Protein AF-C7NNV7-F1 (afdb_monomer)

Sequence (103 aa):
MMRRSTICWTDECALEAVHLDAQLRSQDIRLASADLLNPATAYAAGGTFVTHNATDFDKPPLYDFVDLDLVVTDSTEVCIAFQRRSGSTFQPFLSVGPLDLIR

Foldseek 3Di:
DDDDDDFDDDVQLVVQLVVVQVQCVVVPDDDPSVVSSQCSRCVVVQHKRKALPCVRQVDVVNVQQFPWDFDCDPDRGTIIITHDDPDDDRDGDDDDDDPPDDD

Nearest PDB structures (foldseek):
  8s0f-assembly1_A  TM=2.690E-01  e=3.679E+00  Homo sapiens
  8s0d-assembly1_A  TM=2.588E-01  e=5.875E+00  Homo sapiens
  2dqr-assembly1_B  TM=2.604E-01  e=8.776E+00  Bacillus subtilis

Secondary structure (DSSP, 8-state):
-----PPPP-HHHHHHHHHHHHHHHHTT----HHHHHHHHHHHHTT--EEES-HHHH--GGGGGTSEEEEEE-SSSPEEEEEE--SSSS--------------

Structure (mmCIF, N/CA/C/O backbone):
data_AF-C7NNV7-F1
#
_entry.id   AF-C7NNV7-F1
#
loop_
_atom_site.group_PDB
_atom_site.id
_atom_site.type_symbol
_atom_site.label_atom_id
_atom_site.label_alt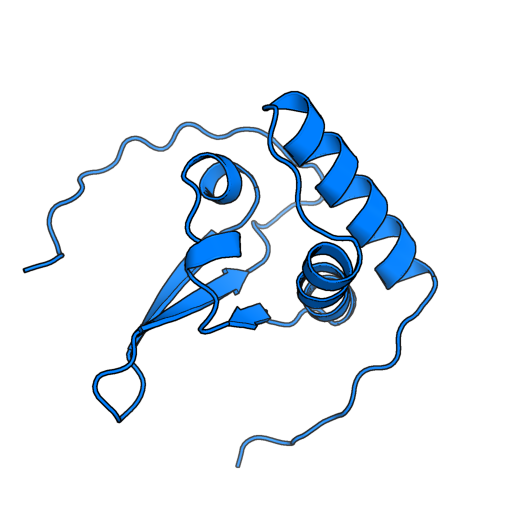_id
_atom_site.label_comp_id
_atom_site.label_asym_id
_atom_site.label_entity_id
_atom_site.label_seq_id
_atom_site.pdbx_PDB_ins_code
_atom_site.Cartn_x
_atom_site.Cartn_y
_atom_site.Cartn_z
_atom_site.occupancy
_atom_site.B_iso_or_equiv
_atom_site.auth_seq_id
_atom_site.auth_comp_id
_atom_site.auth_asym_id
_atom_site.auth_atom_id
_atom_site.pdbx_PDB_model_num
ATOM 1 N N . MET A 1 1 ? 8.155 -22.139 10.651 1.00 46.38 1 MET A N 1
ATOM 2 C CA . MET A 1 1 ? 9.381 -21.346 10.405 1.00 46.38 1 MET A CA 1
ATOM 3 C C . MET A 1 1 ? 9.119 -20.431 9.217 1.00 46.38 1 MET A C 1
ATOM 5 O O . MET A 1 1 ? 8.967 -20.934 8.111 1.00 46.38 1 MET A O 1
ATOM 9 N N . MET A 1 2 ? 8.977 -19.124 9.451 1.00 54.81 2 MET A N 1
ATOM 10 C CA . MET A 1 2 ? 8.747 -18.122 8.400 1.00 54.81 2 MET A CA 1
ATOM 11 C C . MET A 1 2 ? 10.053 -17.950 7.612 1.00 54.81 2 MET A C 1
ATOM 13 O O . MET A 1 2 ? 11.078 -17.598 8.198 1.00 54.81 2 MET A O 1
ATOM 17 N N . ARG A 1 3 ? 10.066 -18.265 6.312 1.00 62.31 3 ARG A N 1
ATOM 18 C CA . ARG A 1 3 ? 11.251 -18.013 5.480 1.00 62.31 3 ARG A CA 1
ATOM 19 C C . ARG A 1 3 ? 11.338 -16.511 5.224 1.00 62.31 3 ARG A C 1
ATOM 21 O O . ARG A 1 3 ? 10.419 -15.938 4.652 1.00 62.31 3 ARG A O 1
ATOM 28 N N . ARG A 1 4 ? 12.431 -15.878 5.660 1.00 62.53 4 ARG A N 1
ATOM 29 C CA . ARG A 1 4 ? 12.761 -14.515 5.230 1.00 62.53 4 ARG A CA 1
ATOM 30 C C . ARG A 1 4 ? 13.319 -14.595 3.817 1.00 62.53 4 ARG A C 1
ATOM 32 O O . ARG A 1 4 ? 14.373 -15.193 3.610 1.00 62.53 4 ARG A O 1
ATOM 39 N N . SER A 1 5 ? 12.605 -13.999 2.878 1.00 69.06 5 SER A N 1
ATOM 40 C CA . SER A 1 5 ? 13.022 -13.863 1.488 1.00 69.06 5 SER A CA 1
ATOM 41 C C . SER A 1 5 ? 13.043 -12.380 1.149 1.00 69.06 5 SER A C 1
ATOM 43 O O . SER A 1 5 ? 12.042 -11.694 1.337 1.00 69.06 5 SER A O 1
ATOM 45 N N . THR A 1 6 ? 14.189 -11.879 0.689 1.00 78.44 6 THR A N 1
ATOM 46 C CA . THR A 1 6 ? 14.300 -10.514 0.163 1.00 78.44 6 THR A CA 1
ATOM 47 C C . THR A 1 6 ? 13.729 -10.487 -1.249 1.00 78.44 6 THR A C 1
ATOM 49 O O . THR A 1 6 ? 14.085 -11.332 -2.069 1.00 78.44 6 THR A O 1
ATOM 52 N N . ILE A 1 7 ? 12.848 -9.528 -1.521 1.00 78.69 7 ILE A N 1
ATOM 53 C CA . ILE A 1 7 ? 12.213 -9.330 -2.827 1.00 78.69 7 ILE A CA 1
ATOM 54 C C . ILE A 1 7 ? 12.904 -8.139 -3.501 1.00 78.69 7 ILE A C 1
ATOM 56 O O . ILE A 1 7 ? 13.122 -7.112 -2.858 1.00 78.69 7 ILE A O 1
ATOM 60 N N . CYS A 1 8 ? 13.287 -8.284 -4.769 1.00 81.38 8 CYS A N 1
ATOM 61 C CA . CYS A 1 8 ? 13.870 -7.199 -5.561 1.00 81.38 8 CYS A CA 1
ATOM 62 C C . CYS A 1 8 ? 12.771 -6.330 -6.181 1.00 81.38 8 CYS A C 1
ATOM 64 O O . CYS A 1 8 ? 11.695 -6.830 -6.500 1.00 81.38 8 CYS A O 1
ATOM 66 N N . TRP A 1 9 ? 13.064 -5.052 -6.420 1.00 82.62 9 TRP A N 1
ATOM 67 C CA . TRP A 1 9 ? 12.220 -4.231 -7.284 1.00 82.62 9 TRP A CA 1
ATOM 68 C C . TRP A 1 9 ? 12.343 -4.701 -8.731 1.00 82.62 9 TRP A C 1
ATOM 70 O O . TRP A 1 9 ? 13.452 -4.831 -9.252 1.00 82.62 9 TRP A O 1
ATOM 80 N N . THR A 1 10 ? 11.199 -4.958 -9.354 1.00 88.31 10 THR A N 1
ATOM 81 C CA . THR A 1 10 ? 11.079 -5.312 -10.768 1.00 88.31 10 THR A CA 1
ATOM 82 C C . THR A 1 10 ? 10.292 -4.233 -11.512 1.00 88.31 10 THR A C 1
ATOM 84 O O . THR A 1 10 ? 9.729 -3.324 -10.892 1.00 88.31 10 THR A O 1
ATOM 87 N N . ASP A 1 11 ? 10.237 -4.325 -12.839 1.00 90.00 11 ASP A N 1
ATOM 88 C CA . ASP A 1 11 ? 9.438 -3.407 -13.659 1.00 90.00 11 ASP A CA 1
ATOM 89 C C . ASP A 1 11 ? 7.944 -3.505 -13.309 1.00 90.00 11 ASP A C 1
ATOM 91 O O . ASP A 1 11 ? 7.231 -2.500 -13.310 1.00 90.00 11 ASP A O 1
ATOM 95 N N . GLU A 1 12 ? 7.478 -4.691 -12.910 1.00 85.06 12 GLU A N 1
ATOM 96 C CA . GLU A 1 12 ? 6.128 -4.901 -12.389 1.00 85.06 12 GLU A CA 1
ATOM 97 C C . GLU A 1 12 ? 5.900 -4.119 -11.089 1.00 85.06 12 GLU A C 1
ATOM 99 O O . GLU A 1 12 ? 4.861 -3.479 -10.948 1.00 85.06 12 GLU A O 1
ATOM 104 N N . CYS A 1 13 ? 6.873 -4.071 -10.167 1.00 86.00 13 CYS A N 1
ATOM 105 C CA . CYS A 1 13 ? 6.754 -3.244 -8.959 1.00 86.00 13 CYS A CA 1
ATOM 106 C C . CYS A 1 13 ? 6.560 -1.759 -9.304 1.00 86.00 13 CYS A C 1
ATOM 108 O O . CYS A 1 13 ? 5.771 -1.067 -8.661 1.00 86.00 13 CYS A O 1
ATOM 110 N N . ALA A 1 14 ? 7.278 -1.258 -10.315 1.00 88.88 14 ALA A N 1
ATOM 111 C CA . ALA A 1 14 ? 7.157 0.130 -10.753 1.00 88.88 14 ALA A CA 1
ATOM 112 C C . ALA A 1 14 ? 5.799 0.403 -11.419 1.00 88.88 14 ALA A C 1
ATOM 114 O O . ALA A 1 14 ? 5.173 1.428 -11.137 1.00 88.88 14 ALA A O 1
ATOM 115 N N . LEU A 1 15 ? 5.323 -0.518 -12.263 1.00 88.00 15 LEU A N 1
ATOM 116 C CA . LEU A 1 15 ? 4.012 -0.424 -12.904 1.00 88.00 15 LEU A CA 1
ATOM 117 C C . LEU A 1 15 ? 2.884 -0.356 -11.867 1.00 88.00 15 LEU A C 1
ATOM 119 O O . LEU A 1 15 ? 2.012 0.509 -11.956 1.00 88.00 15 LEU A O 1
ATOM 123 N N . GLU A 1 16 ? 2.934 -1.223 -10.860 1.00 83.19 16 GLU A N 1
ATOM 124 C CA . GLU A 1 16 ? 1.921 -1.282 -9.805 1.00 83.19 16 GLU A CA 1
ATOM 125 C C . GLU A 1 16 ? 1.958 -0.041 -8.904 1.00 83.19 16 GLU A C 1
ATOM 127 O O . GLU A 1 16 ? 0.910 0.499 -8.551 1.00 83.19 16 GLU A O 1
ATOM 132 N N . ALA A 1 17 ? 3.145 0.500 -8.610 1.00 87.62 17 ALA A N 1
ATOM 133 C CA . ALA A 1 17 ? 3.272 1.757 -7.873 1.00 87.62 17 ALA A CA 1
ATOM 134 C C . ALA A 1 17 ? 2.651 2.944 -8.633 1.00 87.62 17 ALA A C 1
ATOM 136 O O . ALA A 1 17 ? 1.962 3.770 -8.033 1.00 87.62 17 ALA A O 1
ATOM 137 N N . VAL A 1 18 ? 2.854 3.022 -9.955 1.00 89.88 18 VAL A N 1
ATOM 138 C CA . VAL A 1 18 ? 2.242 4.056 -10.810 1.00 89.88 18 VAL A CA 1
ATOM 139 C C . VAL A 1 18 ? 0.723 3.901 -10.860 1.00 89.88 18 VAL A C 1
ATOM 141 O O . VAL A 1 18 ? -0.004 4.895 -10.822 1.00 89.88 18 VAL A O 1
ATOM 144 N N . HIS A 1 19 ? 0.232 2.665 -10.934 1.00 85.25 19 HIS A N 1
ATOM 145 C CA . HIS A 1 19 ? -1.199 2.397 -10.965 1.00 85.25 19 HIS A CA 1
ATOM 146 C C . HIS A 1 19 ? -1.886 2.773 -9.643 1.00 85.25 19 HIS A C 1
ATOM 148 O O . HIS A 1 19 ? -2.912 3.457 -9.663 1.00 85.25 19 HIS A O 1
ATOM 154 N N . LEU A 1 20 ? -1.280 2.414 -8.506 1.00 82.81 20 LEU A N 1
ATOM 155 C CA . LEU A 1 20 ? -1.742 2.806 -7.174 1.00 82.81 20 LEU A CA 1
ATOM 156 C C . LEU A 1 20 ? -1.739 4.334 -7.002 1.00 82.81 20 LEU A C 1
ATOM 158 O O . LEU A 1 20 ? -2.725 4.909 -6.547 1.00 82.81 20 LEU A O 1
ATOM 162 N N . ASP A 1 21 ? -0.670 5.017 -7.419 1.00 88.44 21 ASP A N 1
ATOM 163 C CA . ASP A 1 21 ? -0.578 6.482 -7.358 1.00 88.44 21 ASP A CA 1
ATOM 164 C C . ASP A 1 21 ? -1.681 7.161 -8.178 1.00 88.44 21 ASP A C 1
ATOM 166 O O . ASP A 1 21 ? -2.352 8.068 -7.688 1.00 88.44 21 ASP A O 1
ATOM 170 N N . ALA A 1 22 ? -1.932 6.701 -9.407 1.00 86.25 22 ALA A N 1
ATOM 171 C CA . ALA A 1 22 ? -2.987 7.254 -10.255 1.00 86.25 22 ALA A CA 1
ATOM 172 C C . ALA A 1 22 ? -4.373 7.175 -9.590 1.00 86.25 22 ALA A C 1
ATOM 174 O O . ALA A 1 22 ? -5.165 8.117 -9.676 1.00 86.25 22 ALA A O 1
ATOM 175 N N . GLN A 1 23 ? -4.653 6.079 -8.891 1.00 81.81 23 GLN A N 1
ATOM 176 C CA . GLN A 1 23 ? -5.917 5.879 -8.190 1.00 81.81 23 GLN A CA 1
ATOM 177 C C . GLN A 1 23 ? -6.047 6.733 -6.942 1.00 81.81 23 GLN A C 1
ATOM 179 O O . GLN A 1 23 ? -7.060 7.410 -6.773 1.00 81.81 23 GLN A O 1
ATOM 184 N N . LEU A 1 24 ? -5.007 6.779 -6.113 1.00 83.50 24 LEU A N 1
ATOM 185 C CA . LEU A 1 24 ? -4.991 7.637 -4.932 1.00 83.50 24 LEU A CA 1
ATOM 186 C C . LEU A 1 24 ? -5.151 9.104 -5.319 1.00 83.50 24 LEU A C 1
ATOM 188 O O . LEU A 1 24 ? -5.928 9.834 -4.703 1.00 83.50 24 LEU A O 1
ATOM 192 N N . ARG A 1 25 ? -4.509 9.519 -6.415 1.00 88.00 25 ARG A N 1
ATOM 193 C CA . ARG A 1 25 ? -4.652 10.874 -6.944 1.00 88.00 25 ARG A CA 1
ATOM 194 C C . ARG A 1 25 ? -6.068 11.205 -7.390 1.00 88.00 25 ARG A C 1
ATOM 196 O O . ARG A 1 25 ? -6.469 12.356 -7.231 1.00 88.00 25 ARG A O 1
ATOM 203 N N . SER A 1 26 ? -6.823 10.230 -7.900 1.00 85.19 26 SER A N 1
ATOM 204 C CA . SER A 1 26 ? -8.232 10.423 -8.280 1.00 85.19 26 SER A CA 1
ATOM 205 C C . SER A 1 26 ? -9.141 10.760 -7.089 1.00 85.19 26 SER A C 1
ATOM 207 O O . SER A 1 26 ? -10.210 11.331 -7.283 1.00 85.19 26 SER A O 1
ATOM 209 N N . GLN A 1 27 ? -8.687 10.469 -5.866 1.00 82.50 27 GLN A N 1
ATOM 210 C CA . GLN A 1 27 ? -9.369 10.764 -4.603 1.00 82.50 27 GLN A CA 1
ATOM 211 C C . GLN A 1 27 ? -8.635 11.832 -3.772 1.00 82.50 27 GLN A C 1
ATOM 213 O O . GLN A 1 27 ? -8.847 11.952 -2.570 1.00 82.50 27 GLN A O 1
ATOM 218 N N . ASP A 1 28 ? -7.742 12.592 -4.412 1.00 87.31 28 ASP A N 1
ATOM 219 C CA . ASP A 1 28 ? -6.899 13.625 -3.798 1.00 87.31 28 ASP A CA 1
ATOM 220 C C . ASP A 1 28 ? -5.964 13.146 -2.667 1.00 87.31 28 ASP A C 1
ATOM 222 O O . ASP A 1 28 ? -5.461 13.932 -1.868 1.00 87.31 28 ASP A O 1
ATOM 226 N N . ILE A 1 29 ? -5.634 11.852 -2.637 1.00 84.38 29 ILE A N 1
ATOM 227 C CA . ILE A 1 29 ? -4.579 11.320 -1.769 1.00 84.38 29 ILE A CA 1
ATOM 228 C C . ILE A 1 29 ? -3.229 11.428 -2.474 1.00 84.38 29 ILE A C 1
ATOM 230 O O . ILE A 1 29 ? -3.108 11.294 -3.696 1.00 84.38 29 ILE A O 1
ATOM 234 N N . ARG A 1 30 ? -2.184 11.665 -1.681 1.00 88.56 30 ARG A N 1
ATOM 235 C CA . ARG A 1 30 ? -0.786 11.556 -2.095 1.00 88.56 30 ARG A CA 1
ATOM 236 C C . ARG A 1 30 ? -0.027 10.690 -1.093 1.00 88.56 30 ARG A C 1
ATOM 238 O O . ARG A 1 30 ? -0.203 10.841 0.116 1.00 88.56 30 ARG A O 1
ATOM 245 N N . LEU A 1 31 ? 0.823 9.816 -1.616 1.00 86.88 31 LEU A N 1
ATOM 246 C CA . LEU A 1 31 ? 1.848 9.086 -0.873 1.00 86.88 31 LEU A CA 1
ATOM 247 C C . LEU A 1 31 ? 3.209 9.407 -1.490 1.00 86.88 31 LEU A C 1
ATOM 249 O O . LEU A 1 31 ? 3.291 9.753 -2.672 1.00 86.88 31 LEU A O 1
ATOM 253 N N . ALA A 1 32 ? 4.279 9.314 -0.702 1.00 90.62 32 ALA A N 1
ATOM 254 C CA . ALA A 1 32 ? 5.620 9.429 -1.255 1.00 90.62 32 ALA A CA 1
ATOM 255 C C . ALA A 1 32 ? 5.930 8.212 -2.142 1.00 90.62 32 ALA A C 1
ATOM 257 O O . ALA A 1 32 ? 5.408 7.119 -1.930 1.00 90.62 32 ALA A O 1
ATOM 258 N N . SER A 1 33 ? 6.830 8.364 -3.116 1.00 87.44 33 SER A N 1
ATOM 259 C CA . SER A 1 33 ? 7.189 7.267 -4.029 1.00 87.44 33 SER A CA 1
ATOM 260 C C . SER A 1 33 ? 7.686 6.010 -3.303 1.00 87.44 33 SER A C 1
ATOM 262 O O . SER A 1 33 ? 7.403 4.900 -3.740 1.00 87.44 33 SER A O 1
ATOM 264 N N . ALA A 1 34 ? 8.394 6.168 -2.179 1.00 85.12 34 ALA A N 1
ATOM 265 C CA . ALA A 1 34 ? 8.841 5.041 -1.358 1.00 85.12 34 ALA A CA 1
ATOM 266 C C . ALA A 1 34 ? 7.664 4.290 -0.707 1.00 85.12 34 ALA A C 1
ATOM 268 O O . ALA A 1 34 ? 7.653 3.059 -0.684 1.00 85.12 34 ALA A O 1
ATOM 269 N N . ASP A 1 35 ? 6.646 5.023 -0.253 1.00 87.50 35 ASP A N 1
ATOM 270 C CA . ASP A 1 35 ? 5.433 4.459 0.346 1.00 87.50 35 ASP A CA 1
ATOM 271 C C . ASP A 1 35 ? 4.530 3.784 -0.686 1.00 87.50 35 ASP A C 1
ATOM 273 O O . ASP A 1 35 ? 3.755 2.904 -0.336 1.00 87.50 35 ASP A O 1
ATOM 277 N N . LEU A 1 36 ? 4.653 4.140 -1.965 1.00 87.00 36 LEU A N 1
ATOM 278 C CA . LEU A 1 36 ? 3.990 3.438 -3.066 1.00 87.00 36 LEU A CA 1
ATOM 279 C C . LEU A 1 36 ? 4.729 2.145 -3.443 1.00 87.00 36 LEU A C 1
ATOM 281 O O . LEU A 1 36 ? 4.101 1.125 -3.719 1.00 87.00 36 LEU A O 1
ATOM 285 N N . LEU A 1 37 ? 6.066 2.162 -3.430 1.00 88.00 37 LEU A N 1
ATOM 286 C CA . LEU A 1 37 ? 6.886 1.015 -3.833 1.00 88.00 37 LEU A CA 1
ATOM 287 C C . LEU A 1 37 ? 6.794 -0.167 -2.866 1.00 88.00 37 LEU A C 1
ATOM 289 O O . LEU A 1 37 ? 6.831 -1.315 -3.308 1.00 88.00 37 LEU A O 1
ATOM 293 N N . ASN A 1 38 ? 6.672 0.083 -1.564 1.00 86.50 38 ASN A N 1
ATOM 294 C CA . ASN A 1 38 ? 6.570 -0.978 -0.560 1.00 86.50 38 ASN A CA 1
ATOM 295 C C . ASN A 1 38 ? 5.331 -1.888 -0.756 1.00 86.50 38 ASN A C 1
ATOM 297 O O . ASN A 1 38 ? 5.515 -3.100 -0.923 1.00 86.50 38 ASN A O 1
ATOM 301 N N . PRO A 1 39 ? 4.090 -1.362 -0.811 1.00 83.06 39 PRO A N 1
ATOM 302 C CA . PRO A 1 39 ? 2.906 -2.166 -1.100 1.00 83.06 39 PRO A CA 1
ATOM 303 C C . PRO A 1 39 ? 2.914 -2.724 -2.526 1.00 83.06 39 PRO A C 1
ATOM 305 O O . PRO A 1 39 ? 2.535 -3.878 -2.710 1.00 83.06 39 PRO A O 1
ATOM 308 N N . ALA A 1 40 ? 3.412 -1.979 -3.519 1.00 84.75 40 ALA A N 1
ATOM 309 C CA . ALA A 1 40 ? 3.521 -2.472 -4.894 1.00 84.75 40 ALA A CA 1
ATOM 310 C C . ALA A 1 40 ? 4.464 -3.682 -5.016 1.00 84.75 40 ALA A C 1
ATOM 312 O O . ALA A 1 40 ? 4.175 -4.631 -5.739 1.00 84.75 40 ALA A O 1
ATOM 313 N N . THR A 1 41 ? 5.566 -3.696 -4.262 1.00 86.69 41 THR A N 1
ATOM 314 C CA . THR A 1 41 ? 6.505 -4.829 -4.233 1.00 86.69 41 THR A CA 1
ATOM 315 C C . THR A 1 41 ? 5.880 -6.057 -3.581 1.00 86.69 41 THR A C 1
ATOM 317 O O . THR A 1 41 ? 6.014 -7.167 -4.095 1.00 86.69 41 THR A O 1
ATOM 320 N N . ALA A 1 42 ? 5.168 -5.872 -2.465 1.00 82.69 42 ALA A N 1
ATOM 321 C CA . ALA A 1 42 ? 4.428 -6.962 -1.840 1.00 82.69 42 ALA A CA 1
ATOM 322 C C . ALA A 1 42 ? 3.356 -7.509 -2.792 1.00 82.69 42 ALA A C 1
ATOM 324 O O . ALA A 1 42 ? 3.252 -8.723 -2.953 1.00 82.69 42 ALA A O 1
ATOM 325 N N . TYR A 1 43 ? 2.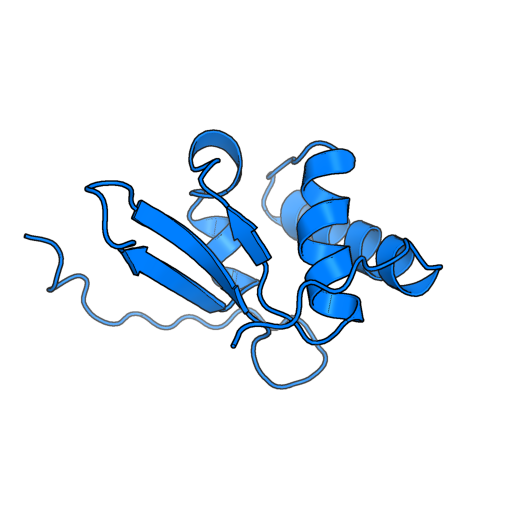631 -6.624 -3.480 1.00 79.94 43 TYR A N 1
ATOM 326 C CA . TYR A 1 43 ? 1.629 -6.990 -4.474 1.00 79.94 43 TYR A CA 1
ATOM 327 C C . TYR A 1 43 ? 2.228 -7.801 -5.631 1.00 79.94 43 TYR A C 1
ATOM 329 O O . TYR A 1 43 ? 1.733 -8.888 -5.928 1.00 79.94 43 TYR A O 1
ATOM 337 N N . ALA A 1 44 ? 3.315 -7.323 -6.249 1.00 81.44 44 ALA A N 1
ATOM 338 C CA . ALA A 1 44 ? 3.961 -7.996 -7.378 1.00 81.44 44 ALA A CA 1
ATOM 339 C C . ALA A 1 44 ? 4.469 -9.400 -7.002 1.00 81.44 44 ALA A C 1
ATOM 341 O O . ALA A 1 44 ? 4.467 -10.315 -7.824 1.00 81.44 44 ALA A O 1
ATOM 342 N N . ALA A 1 45 ? 4.841 -9.598 -5.735 1.00 82.62 45 ALA A N 1
ATOM 343 C CA . ALA A 1 45 ? 5.247 -10.891 -5.192 1.00 82.62 45 ALA A CA 1
ATOM 344 C C . ALA A 1 45 ? 4.079 -11.777 -4.710 1.00 82.62 45 ALA A C 1
ATOM 346 O O . ALA A 1 45 ? 4.321 -12.871 -4.197 1.00 82.62 45 ALA A O 1
ATOM 347 N N . GLY A 1 46 ? 2.826 -11.323 -4.828 1.00 78.56 46 GLY A N 1
ATOM 348 C CA . GLY A 1 46 ? 1.650 -12.027 -4.303 1.00 78.56 46 GLY A CA 1
A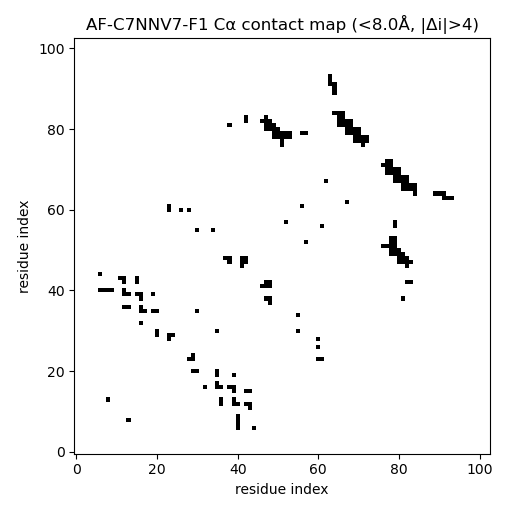TOM 349 C C . GLY A 1 46 ? 1.613 -12.112 -2.771 1.00 78.56 46 GLY A C 1
ATOM 350 O O . GLY A 1 46 ? 1.022 -13.037 -2.218 1.00 78.56 46 GLY A O 1
ATOM 351 N N . GLY A 1 47 ? 2.293 -11.189 -2.092 1.00 78.62 47 GLY A N 1
ATOM 352 C CA . GLY A 1 47 ? 2.416 -11.122 -0.642 1.00 78.62 47 GLY A CA 1
ATOM 353 C C . GLY A 1 47 ? 1.464 -10.121 0.014 1.00 78.62 47 GLY A C 1
ATOM 354 O O . GLY A 1 47 ? 0.669 -9.442 -0.631 1.00 78.62 47 GLY A O 1
ATOM 355 N N . THR A 1 48 ? 1.579 -10.025 1.336 1.00 81.88 48 THR A N 1
ATOM 356 C CA . THR A 1 48 ? 0.883 -9.041 2.175 1.00 81.88 48 THR A CA 1
ATOM 357 C C . THR A 1 48 ? 1.867 -7.956 2.586 1.00 81.88 48 THR A C 1
ATOM 359 O O . THR A 1 48 ? 2.950 -8.271 3.085 1.00 81.88 48 THR A O 1
ATOM 362 N N . PHE A 1 49 ? 1.503 -6.687 2.406 1.00 82.31 49 PHE A N 1
ATOM 363 C CA . PHE A 1 49 ? 2.292 -5.578 2.940 1.00 82.31 49 PHE A CA 1
AT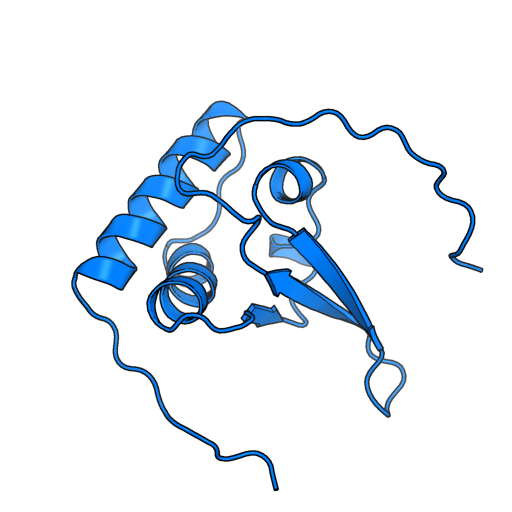OM 364 C C . PHE A 1 49 ? 1.833 -5.272 4.362 1.00 82.31 49 PHE A C 1
ATOM 366 O O . PHE A 1 49 ? 0.677 -4.929 4.566 1.00 82.31 49 PHE A O 1
ATOM 373 N N . VAL A 1 50 ? 2.728 -5.412 5.340 1.00 82.94 50 VAL A N 1
ATOM 374 C CA . VAL A 1 50 ? 2.451 -5.127 6.754 1.00 82.94 50 VAL A CA 1
ATOM 375 C C . VAL A 1 50 ? 3.283 -3.926 7.178 1.00 82.94 50 VAL A C 1
ATOM 377 O O . VAL A 1 50 ? 4.496 -3.911 6.964 1.00 82.94 50 VAL A O 1
ATOM 380 N N . THR A 1 51 ? 2.645 -2.925 7.781 1.00 81.06 51 THR A N 1
ATOM 381 C CA . THR A 1 51 ? 3.311 -1.695 8.219 1.00 81.06 51 THR A CA 1
ATOM 382 C C . THR A 1 51 ? 2.791 -1.208 9.566 1.00 81.06 51 THR A C 1
ATOM 384 O O . THR A 1 51 ? 1.615 -1.358 9.888 1.00 81.06 51 THR A O 1
ATOM 387 N N . HIS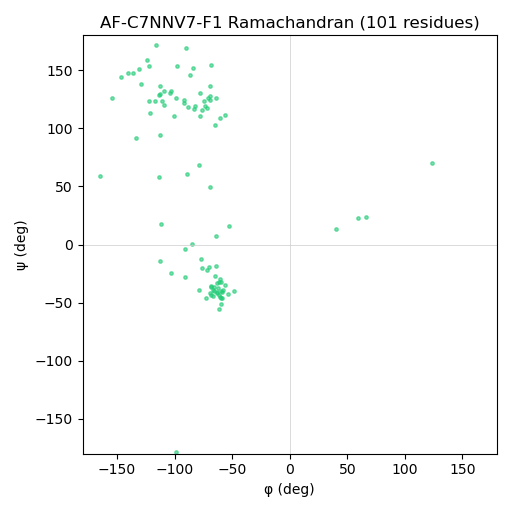 A 1 52 ? 3.673 -0.585 10.345 1.00 84.06 52 HIS A N 1
ATOM 388 C CA . HIS A 1 52 ? 3.300 0.183 11.538 1.00 84.06 52 HIS A CA 1
ATOM 389 C C . HIS A 1 52 ? 3.060 1.669 11.219 1.00 84.06 52 HIS A C 1
ATOM 391 O O . HIS A 1 52 ? 2.701 2.441 12.104 1.00 84.06 52 HIS A O 1
ATOM 397 N N . ASN A 1 53 ? 3.285 2.102 9.972 1.00 83.88 53 ASN A N 1
ATOM 398 C CA . ASN A 1 53 ? 3.157 3.502 9.572 1.00 83.88 53 ASN A CA 1
ATOM 399 C C . ASN A 1 53 ? 1.685 3.893 9.349 1.00 83.88 53 ASN A C 1
ATOM 401 O O . ASN A 1 53 ? 1.254 4.146 8.227 1.00 83.88 53 ASN A O 1
ATOM 405 N N . ALA A 1 54 ? 0.903 3.940 10.426 1.00 81.75 54 ALA A N 1
ATOM 406 C CA . ALA A 1 54 ? -0.496 4.354 10.370 1.00 81.75 54 ALA A CA 1
ATOM 407 C C . ALA A 1 54 ? -0.658 5.788 9.833 1.00 81.75 54 ALA A C 1
ATOM 409 O O . ALA A 1 54 ? -1.602 6.065 9.108 1.00 81.75 54 ALA A O 1
ATOM 410 N N . THR A 1 55 ? 0.293 6.688 10.092 1.00 85.62 55 THR A N 1
ATOM 411 C CA . THR A 1 55 ? 0.244 8.076 9.599 1.00 85.62 55 THR A CA 1
ATOM 412 C C . THR A 1 55 ? 0.048 8.155 8.084 1.00 85.62 55 THR A C 1
ATOM 414 O O . THR A 1 55 ? -0.750 8.960 7.595 1.00 85.62 55 THR A O 1
ATOM 417 N N . ASP A 1 56 ? 0.753 7.308 7.332 1.00 82.38 56 ASP A N 1
ATOM 418 C CA . ASP A 1 56 ? 0.672 7.331 5.874 1.00 82.38 56 ASP A CA 1
ATOM 419 C C . ASP A 1 56 ? -0.395 6.397 5.311 1.00 82.38 56 ASP A C 1
ATOM 421 O O . ASP A 1 56 ? -0.954 6.701 4.253 1.00 82.38 56 ASP A O 1
ATOM 425 N N . PHE A 1 57 ? -0.709 5.319 6.027 1.00 81.50 57 PHE A N 1
ATOM 426 C CA . PHE A 1 57 ? -1.479 4.192 5.508 1.00 81.50 57 PHE A CA 1
ATOM 427 C C . PHE A 1 57 ? -2.871 4.019 6.140 1.00 81.50 57 PHE A C 1
ATOM 429 O O . PHE A 1 57 ? -3.715 3.342 5.560 1.00 81.50 57 PHE A O 1
ATOM 436 N N . ASP A 1 58 ? -3.156 4.676 7.265 1.00 81.25 58 ASP A N 1
ATOM 437 C CA . ASP A 1 58 ? -4.467 4.685 7.924 1.00 81.25 58 ASP A CA 1
ATOM 438 C C . ASP A 1 58 ? -5.353 5.820 7.390 1.00 81.25 58 ASP A C 1
ATOM 440 O O . ASP A 1 58 ? -5.718 6.767 8.088 1.00 81.25 58 ASP A O 1
ATOM 444 N N . LYS A 1 59 ? -5.630 5.783 6.084 1.00 77.69 59 LYS A N 1
ATOM 445 C CA . LYS A 1 59 ? -6.456 6.791 5.408 1.00 77.69 59 LYS A CA 1
ATOM 446 C C . LYS A 1 59 ? -7.698 6.103 4.852 1.00 77.69 59 LYS A C 1
ATOM 448 O O . LYS A 1 59 ? -7.527 5.209 4.028 1.00 77.69 59 LYS A O 1
ATOM 453 N N . PRO A 1 60 ? -8.924 6.538 5.201 1.00 77.38 60 PRO A N 1
ATOM 454 C CA . PRO A 1 60 ? -10.151 5.879 4.755 1.00 77.38 60 PRO A CA 1
ATOM 455 C C . PRO A 1 60 ? -10.215 5.571 3.253 1.00 77.38 60 PRO A C 1
ATOM 457 O O . PRO A 1 60 ? -10.636 4.476 2.904 1.00 77.38 60 PRO A O 1
ATOM 460 N N . PRO A 1 61 ? -9.749 6.447 2.342 1.00 74.50 61 PRO A N 1
ATOM 461 C CA . PRO A 1 61 ? -9.859 6.136 0.924 1.00 74.50 61 PRO A CA 1
ATOM 462 C C . PRO A 1 61 ? -8.816 5.113 0.424 1.00 74.50 61 PRO A C 1
ATOM 464 O O . PRO A 1 61 ? -8.996 4.536 -0.641 1.00 74.50 61 PRO A O 1
ATOM 467 N N . LEU A 1 62 ? -7.770 4.781 1.204 1.00 73.75 62 LEU A N 1
ATOM 468 C CA . LEU A 1 62 ? -6.931 3.602 0.920 1.00 73.75 62 LEU A CA 1
ATOM 469 C C . LEU A 1 62 ? -7.723 2.295 1.055 1.00 73.75 62 LEU A C 1
ATOM 471 O O . LEU A 1 62 ? -7.399 1.320 0.382 1.00 73.75 62 LEU A O 1
ATOM 475 N N . TYR A 1 63 ? -8.767 2.281 1.884 1.00 75.88 63 TYR A N 1
ATOM 476 C CA . TYR A 1 63 ? -9.543 1.085 2.206 1.00 75.88 63 TYR A CA 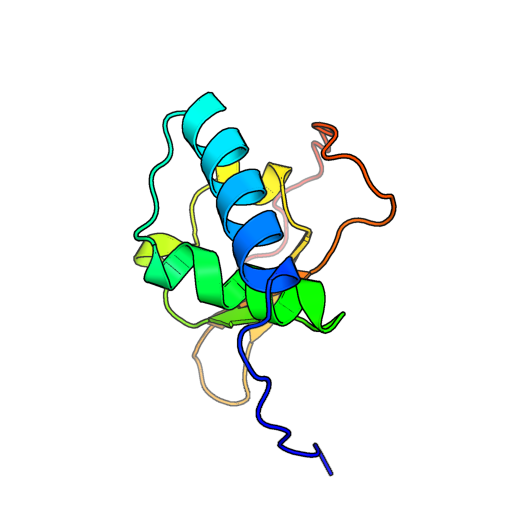1
ATOM 477 C C . TYR A 1 63 ? -10.394 0.609 1.017 1.00 75.88 63 TYR A C 1
ATOM 479 O O . TYR A 1 63 ? -10.791 -0.551 0.957 1.00 75.88 63 TYR A O 1
ATOM 487 N N . ASP A 1 64 ? -10.652 1.488 0.045 1.00 70.69 64 ASP A N 1
ATOM 488 C CA . ASP A 1 64 ? -11.399 1.154 -1.171 1.00 70.69 64 ASP A CA 1
ATOM 489 C C . ASP A 1 64 ? -10.557 0.358 -2.185 1.00 70.69 64 ASP A C 1
ATOM 491 O O . ASP A 1 64 ? -11.103 -0.307 -3.071 1.00 70.69 64 ASP A O 1
ATOM 495 N N . PHE A 1 65 ? -9.228 0.431 -2.068 1.00 67.50 65 PHE A N 1
ATOM 496 C CA . PHE A 1 65 ? -8.275 -0.078 -3.056 1.00 67.50 65 PHE A CA 1
ATOM 497 C C . PHE A 1 65 ? -7.619 -1.398 -2.646 1.00 67.50 65 PHE A C 1
ATOM 499 O O . PHE A 1 65 ? -7.175 -2.170 -3.495 1.00 67.50 65 PHE A O 1
ATOM 506 N N . VAL A 1 66 ? -7.562 -1.672 -1.349 1.00 66.88 66 VAL A N 1
ATOM 507 C CA . VAL A 1 66 ? -6.866 -2.821 -0.771 1.00 66.88 66 VAL A CA 1
ATOM 508 C C . VAL A 1 66 ? -7.738 -3.466 0.293 1.00 66.88 66 VAL A C 1
ATOM 510 O O . VAL A 1 66 ? -8.482 -2.780 0.988 1.00 66.88 66 VAL A O 1
ATOM 513 N N . ASP A 1 67 ? -7.637 -4.784 0.441 1.00 64.00 67 ASP A N 1
ATOM 514 C CA . ASP A 1 67 ? -8.212 -5.425 1.617 1.00 64.00 67 ASP A CA 1
ATOM 515 C C . ASP A 1 67 ? -7.302 -5.102 2.803 1.00 64.00 67 ASP A C 1
ATOM 517 O O . ASP A 1 67 ? -6.087 -5.327 2.749 1.00 64.00 67 ASP A O 1
ATOM 521 N N . LEU A 1 68 ? -7.892 -4.505 3.836 1.00 55.84 68 LEU A N 1
ATOM 522 C CA . LEU A 1 68 ? -7.191 -4.063 5.029 1.00 55.84 68 LEU A CA 1
ATOM 523 C C . LEU A 1 68 ? -7.549 -4.923 6.221 1.00 55.84 68 LEU A C 1
ATOM 525 O O . LEU A 1 68 ? -8.697 -4.938 6.658 1.00 55.84 68 LEU A O 1
ATOM 529 N N . ASP A 1 69 ? -6.528 -5.556 6.782 1.00 59.97 69 ASP A N 1
ATOM 530 C CA . ASP A 1 69 ? -6.622 -6.275 8.041 1.00 59.97 69 ASP A CA 1
ATOM 531 C C . ASP A 1 69 ? -5.797 -5.554 9.109 1.00 59.97 69 ASP A C 1
ATOM 533 O O . ASP A 1 69 ? -4.652 -5.151 8.884 1.00 59.97 69 ASP A O 1
ATOM 537 N N . LEU A 1 70 ? -6.362 -5.423 10.309 1.00 54.53 70 LEU A N 1
ATOM 538 C CA . LEU A 1 70 ? -5.602 -5.016 11.486 1.00 54.53 70 LEU A CA 1
ATOM 539 C C . LEU A 1 70 ? -4.921 -6.250 12.074 1.00 54.53 70 LEU A C 1
ATOM 541 O O . LEU A 1 70 ? -5.581 -7.184 12.532 1.00 54.53 70 LEU A O 1
ATOM 545 N N . VAL A 1 71 ? -3.591 -6.250 12.078 1.00 63.94 71 VAL A N 1
ATOM 546 C CA . VAL A 1 71 ? -2.795 -7.332 12.656 1.00 63.94 71 VAL A CA 1
ATOM 547 C C . VAL A 1 71 ? -2.310 -6.894 14.028 1.00 63.94 71 VAL A C 1
ATOM 549 O O . VAL A 1 71 ? -1.458 -6.016 14.151 1.00 63.94 71 V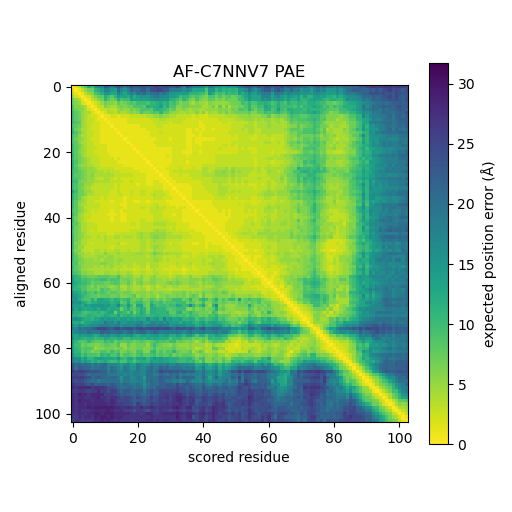AL A O 1
ATOM 552 N N . VAL A 1 72 ? -2.846 -7.527 15.070 1.00 58.88 72 VAL A N 1
ATOM 553 C CA . VAL A 1 72 ? -2.318 -7.406 16.434 1.00 58.88 72 VAL A CA 1
ATOM 554 C C . VAL A 1 72 ? -1.143 -8.368 16.562 1.00 58.88 72 VAL A C 1
ATOM 556 O O . VAL A 1 72 ? -1.300 -9.574 16.363 1.00 58.88 72 VAL A O 1
ATOM 559 N N . THR A 1 73 ? 0.043 -7.841 16.850 1.00 62.09 73 THR A N 1
ATOM 560 C CA . THR A 1 73 ? 1.236 -8.672 17.080 1.00 62.09 73 THR A CA 1
ATOM 561 C C . THR A 1 73 ? 1.362 -9.039 18.568 1.00 62.09 73 THR A C 1
ATOM 563 O O . THR A 1 73 ? 0.631 -8.509 19.397 1.00 62.09 73 THR A O 1
ATOM 566 N N . ASP A 1 74 ? 2.259 -9.964 18.944 1.00 62.69 74 ASP A N 1
ATOM 567 C CA . ASP A 1 74 ? 2.443 -10.450 20.339 1.00 62.69 74 ASP A CA 1
ATOM 568 C C . ASP A 1 74 ? 2.934 -9.371 21.339 1.00 62.69 74 ASP A C 1
ATOM 570 O O . ASP A 1 74 ? 3.282 -9.639 22.488 1.00 62.69 74 ASP A O 1
ATOM 574 N N . SER A 1 75 ? 2.990 -8.119 20.908 1.00 51.78 75 SER A N 1
ATOM 575 C CA . SER A 1 75 ? 3.225 -6.920 21.703 1.00 51.78 75 SER A CA 1
ATOM 576 C C . SER A 1 75 ? 2.130 -5.930 21.310 1.00 51.78 75 SER A C 1
ATOM 578 O O . SER A 1 75 ? 1.650 -6.003 20.190 1.00 51.78 75 SER A O 1
ATOM 580 N N . THR A 1 76 ? 1.709 -5.031 22.199 1.00 56.12 76 THR A N 1
ATOM 581 C CA . THR A 1 76 ? 0.591 -4.053 22.083 1.00 56.12 76 THR A CA 1
ATOM 582 C C . THR A 1 76 ? 0.569 -3.125 20.845 1.00 56.12 76 THR A C 1
ATOM 584 O O . THR A 1 76 ? -0.118 -2.108 20.835 1.00 56.12 76 THR A O 1
ATOM 587 N N . GLU A 1 77 ? 1.327 -3.441 19.806 1.00 56.00 77 GLU A N 1
ATOM 588 C CA . GLU A 1 77 ? 1.420 -2.769 18.528 1.00 56.00 77 GLU A CA 1
ATOM 589 C C . GLU A 1 77 ? 0.429 -3.374 17.526 1.00 56.00 77 GLU A C 1
ATOM 591 O O . GLU A 1 77 ? 0.434 -4.576 17.233 1.00 56.00 77 GLU A O 1
ATOM 596 N N . VAL A 1 78 ? -0.409 -2.493 16.984 1.00 58.88 78 VAL A N 1
ATOM 597 C CA . VAL A 1 78 ? -1.304 -2.781 15.866 1.00 58.88 78 VAL A CA 1
ATOM 598 C C . VAL A 1 78 ? -0.574 -2.414 14.577 1.00 58.88 78 VAL A C 1
ATOM 600 O O . VAL A 1 78 ? -0.154 -1.270 14.399 1.00 58.88 78 VAL A O 1
ATOM 603 N N . CYS A 1 79 ? -0.412 -3.386 13.684 1.00 69.50 79 CYS A N 1
ATOM 604 C CA . CYS A 1 79 ? 0.031 -3.159 12.314 1.00 69.50 79 CYS A CA 1
ATOM 605 C C . CYS A 1 79 ? -1.175 -3.118 11.375 1.00 69.50 79 CYS A C 1
ATOM 607 O O . CYS A 1 79 ? -2.182 -3.788 11.606 1.00 69.50 79 CYS A O 1
ATOM 609 N N . ILE A 1 80 ? -1.027 -2.407 10.263 1.00 67.94 80 ILE A N 1
ATOM 610 C CA . ILE A 1 80 ? -1.978 -2.426 9.154 1.00 67.94 80 ILE A CA 1
ATOM 611 C C . ILE A 1 80 ? -1.424 -3.370 8.089 1.00 67.94 80 ILE A C 1
ATOM 613 O O . ILE A 1 80 ? -0.273 -3.222 7.662 1.00 67.94 80 ILE A O 1
ATOM 617 N N . ALA A 1 81 ? -2.223 -4.351 7.682 1.00 71.56 81 ALA A N 1
ATOM 618 C CA . ALA A 1 81 ? -1.900 -5.292 6.625 1.00 71.56 81 ALA A 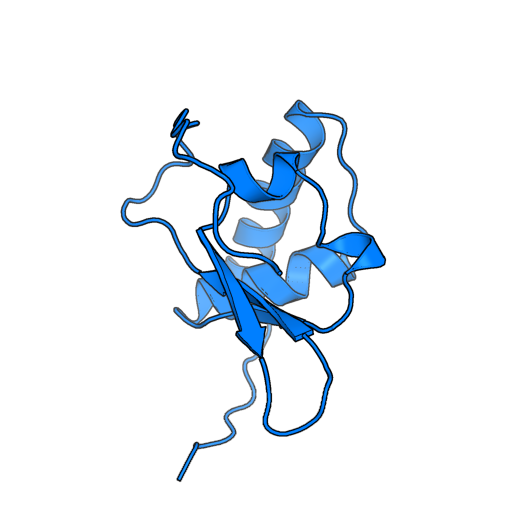CA 1
ATOM 619 C C . ALA A 1 81 ? -2.756 -5.028 5.386 1.00 71.56 81 ALA A C 1
ATOM 621 O O . ALA A 1 81 ? -3.969 -4.895 5.477 1.00 71.56 81 ALA A O 1
ATOM 622 N N . PHE A 1 82 ? -2.102 -4.985 4.229 1.00 70.06 82 PHE A N 1
ATOM 623 C CA . PHE A 1 82 ? -2.696 -4.739 2.922 1.00 70.06 82 PHE A CA 1
ATOM 624 C C . PHE A 1 82 ? -2.624 -6.020 2.087 1.00 70.06 82 PHE A C 1
ATOM 626 O O . PHE A 1 82 ? -1.530 -6.552 1.853 1.00 70.06 82 PHE A O 1
ATOM 633 N N . GLN A 1 83 ? -3.772 -6.501 1.613 1.00 66.75 83 GLN A N 1
ATOM 634 C CA . GLN A 1 83 ? -3.891 -7.642 0.707 1.00 66.75 83 GLN A CA 1
ATOM 635 C C . GLN A 1 83 ? -4.643 -7.286 -0.579 1.00 66.75 83 GLN A C 1
ATOM 637 O O . GLN A 1 83 ? -5.388 -6.309 -0.668 1.00 66.75 83 GLN A O 1
ATOM 642 N N . ARG A 1 84 ? -4.421 -8.102 -1.615 1.00 63.09 84 ARG A N 1
ATOM 643 C CA . ARG A 1 84 ? -5.110 -7.972 -2.897 1.00 63.09 84 ARG A CA 1
ATOM 644 C C . ARG A 1 84 ? -6.575 -8.387 -2.755 1.00 63.09 84 ARG A C 1
ATOM 646 O O . ARG A 1 84 ? -6.853 -9.560 -2.507 1.00 63.09 84 ARG A O 1
ATOM 653 N N . ARG A 1 85 ? -7.475 -7.497 -3.173 1.00 60.44 85 ARG A N 1
ATOM 654 C CA . ARG A 1 85 ? -8.851 -7.863 -3.510 1.00 60.44 85 ARG A CA 1
ATOM 655 C C . ARG A 1 85 ? -8.879 -8.696 -4.789 1.00 60.44 85 ARG A C 1
ATOM 657 O O . ARG A 1 85 ? -8.313 -8.332 -5.824 1.00 60.44 85 ARG A O 1
ATOM 664 N N . SER A 1 86 ? -9.471 -9.881 -4.725 1.00 49.66 86 SER A N 1
ATOM 665 C CA . SER A 1 86 ? -9.505 -10.832 -5.841 1.00 49.66 86 SER A CA 1
ATOM 666 C C . SER A 1 86 ? -10.112 -10.218 -7.124 1.00 49.66 86 SER A C 1
ATOM 668 O O . SER A 1 86 ? -11.322 -10.030 -7.192 1.00 49.66 86 SER A O 1
ATOM 670 N N . GLY A 1 87 ? -9.296 -10.007 -8.172 1.00 53.09 87 GLY A N 1
ATOM 671 C CA . GLY A 1 87 ? -9.766 -9.899 -9.568 1.00 53.09 87 GLY A CA 1
ATOM 672 C C . GLY A 1 87 ? -9.398 -8.609 -10.316 1.00 53.09 87 GLY A C 1
ATOM 673 O O . GLY A 1 87 ? -10.273 -7.811 -10.598 1.00 53.09 87 GLY A O 1
ATOM 674 N N . SER A 1 88 ? -8.113 -8.431 -10.649 1.00 46.09 88 SER A N 1
ATOM 675 C CA . SER A 1 88 ? -7.534 -7.750 -11.839 1.00 46.09 88 SER A CA 1
ATOM 676 C C . SER A 1 88 ? -8.110 -6.440 -12.422 1.00 46.09 88 SER A C 1
ATOM 678 O O . SER A 1 88 ? -7.705 -6.040 -13.510 1.00 46.09 88 SER A O 1
ATOM 680 N N . THR A 1 89 ? -8.983 -5.701 -11.753 1.00 41.84 89 THR A N 1
ATOM 681 C CA . THR A 1 89 ? -9.270 -4.298 -12.084 1.00 41.84 89 THR A CA 1
ATOM 682 C C . THR A 1 89 ? -9.760 -3.631 -10.814 1.00 41.84 89 THR A C 1
ATOM 684 O O . THR A 1 89 ? -10.689 -4.136 -10.191 1.00 41.84 89 THR A O 1
ATOM 687 N N . PHE A 1 90 ? -9.142 -2.523 -10.408 1.00 37.91 90 PHE A N 1
ATOM 688 C CA . PHE A 1 90 ? -9.633 -1.751 -9.274 1.00 37.91 90 PHE A CA 1
ATOM 689 C C . PHE A 1 90 ? -11.047 -1.267 -9.584 1.00 37.91 90 PHE A C 1
ATOM 691 O O . PHE A 1 90 ? -11.268 -0.442 -10.470 1.00 37.91 90 PHE A O 1
ATOM 698 N N . GLN A 1 91 ? -12.011 -1.858 -8.893 1.00 33.34 91 GLN A N 1
ATOM 699 C CA . GLN A 1 91 ? -13.409 -1.473 -8.931 1.00 33.34 91 GLN A CA 1
ATOM 700 C C . GLN A 1 91 ? -13.739 -0.920 -7.543 1.00 33.34 91 GLN A C 1
ATOM 702 O O . GLN A 1 91 ? -13.445 -1.599 -6.554 1.00 33.34 91 GLN A O 1
ATOM 707 N N . PRO A 1 92 ? -14.342 0.275 -7.433 1.00 29.05 92 PRO A N 1
ATOM 708 C CA . PRO A 1 92 ? -14.852 0.739 -6.153 1.00 29.05 92 PRO A CA 1
ATOM 709 C C . PRO A 1 92 ? -15.980 -0.202 -5.718 1.00 29.05 92 PRO A C 1
ATOM 711 O O . PRO A 1 92 ? -16.932 -0.427 -6.467 1.00 29.05 92 PRO A O 1
ATOM 714 N N . PHE A 1 93 ? -15.894 -0.754 -4.509 1.00 36.06 93 PHE A N 1
ATOM 715 C CA . PHE A 1 93 ? -17.016 -1.469 -3.906 1.00 36.06 93 PHE A CA 1
ATOM 716 C C . PHE A 1 93 ? -17.384 -0.810 -2.583 1.00 36.06 93 PHE A C 1
ATOM 718 O O . PHE A 1 93 ? -16.640 -0.894 -1.609 1.00 36.06 93 PHE A O 1
ATOM 725 N N . LEU A 1 94 ? -18.579 -0.222 -2.555 1.00 33.34 94 LEU A N 1
ATOM 726 C CA . LEU A 1 94 ? -19.304 0.117 -1.339 1.00 33.34 94 LEU A CA 1
ATOM 727 C C . LEU A 1 94 ? -19.663 -1.179 -0.600 1.00 33.34 94 LEU A C 1
ATOM 729 O O . LEU A 1 94 ? -20.618 -1.857 -0.972 1.00 33.34 94 LEU A O 1
ATOM 733 N N . SER A 1 95 ? -18.933 -1.504 0.466 1.00 30.53 95 SER A N 1
ATOM 734 C CA . SER A 1 95 ? -19.435 -2.411 1.500 1.00 30.53 95 SER A CA 1
ATOM 735 C C . SER A 1 95 ? -19.639 -1.625 2.784 1.00 30.53 95 SER A C 1
ATOM 737 O O . SER A 1 95 ? -18.720 -1.455 3.578 1.00 30.53 95 SER A O 1
ATOM 739 N N . VAL A 1 96 ? -20.864 -1.145 2.985 1.00 37.12 96 VAL A N 1
ATOM 740 C CA . VAL A 1 96 ? -21.314 -0.680 4.298 1.00 37.12 96 VAL A CA 1
ATOM 741 C C . VAL A 1 96 ? -21.642 -1.929 5.120 1.00 37.12 96 VAL A C 1
ATOM 743 O O . VAL A 1 96 ? -22.600 -2.637 4.816 1.00 37.1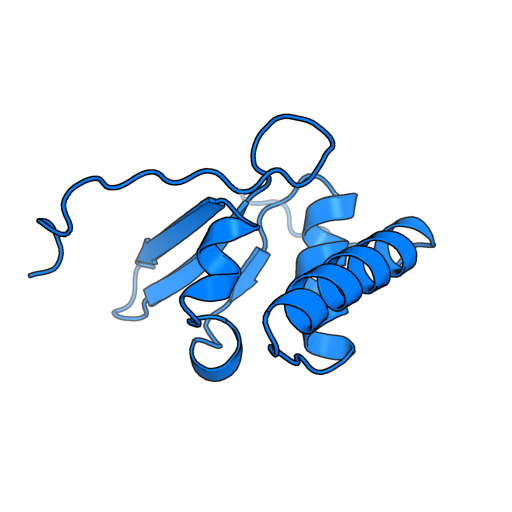2 96 VAL A O 1
ATOM 746 N N . GLY A 1 97 ? -20.829 -2.217 6.136 1.00 32.28 97 GLY A N 1
ATOM 747 C CA . GLY A 1 97 ? -21.043 -3.267 7.134 1.00 32.28 97 GLY A CA 1
ATOM 748 C C . GLY A 1 97 ? -20.469 -2.815 8.485 1.00 32.28 97 GLY A C 1
ATOM 749 O O . GLY A 1 97 ? -19.493 -2.068 8.487 1.00 32.28 97 GLY A O 1
ATOM 750 N N . PRO A 1 98 ? -21.105 -3.156 9.620 1.00 33.03 98 PRO A N 1
ATOM 751 C CA . PRO A 1 98 ? -21.010 -2.370 10.851 1.00 33.03 98 PRO A CA 1
ATOM 752 C C . PRO A 1 98 ? -19.633 -2.401 11.534 1.00 33.03 98 PRO A C 1
ATOM 754 O O . PRO A 1 98 ? -19.039 -3.458 11.738 1.00 33.03 98 PRO A O 1
ATOM 757 N N . LEU A 1 99 ? -19.204 -1.206 11.960 1.00 41.94 99 LEU A N 1
ATOM 758 C CA . LEU A 1 99 ? -18.082 -0.882 12.853 1.00 41.94 99 LEU A CA 1
ATOM 759 C C . LEU A 1 99 ? -18.342 -1.331 14.307 1.00 41.94 99 LEU A C 1
ATOM 761 O O . LEU A 1 99 ? -18.179 -0.551 15.239 1.00 41.94 99 LEU A O 1
ATOM 765 N N . ASP A 1 100 ? -18.752 -2.577 14.526 1.00 39.03 100 ASP A N 1
ATOM 766 C CA . ASP A 1 100 ? -19.000 -3.101 15.875 1.00 39.03 100 ASP A CA 1
ATOM 767 C C . ASP A 1 100 ? -18.003 -4.207 16.235 1.00 39.03 100 ASP A C 1
ATOM 769 O O . ASP A 1 100 ? -18.409 -5.324 16.536 1.00 39.03 100 ASP A O 1
ATOM 773 N N . LEU A 1 101 ? -16.694 -3.916 16.215 1.00 37.03 101 LEU A N 1
ATOM 774 C CA . LEU A 1 101 ? -15.727 -4.657 17.043 1.00 37.03 101 LEU A CA 1
ATOM 775 C C . LEU A 1 101 ? -14.354 -3.969 17.172 1.00 37.03 101 LEU A C 1
ATOM 777 O O . LEU A 1 101 ? -13.327 -4.556 16.853 1.00 37.03 101 LEU A O 1
ATOM 781 N N . ILE A 1 102 ? -14.313 -2.737 17.686 1.00 34.47 102 ILE A N 1
ATOM 782 C CA . ILE A 1 102 ? -13.119 -2.240 18.391 1.00 34.47 102 ILE A CA 1
ATOM 783 C C . ILE A 1 102 ? -13.589 -1.580 19.693 1.00 34.47 102 ILE A C 1
ATOM 785 O O . ILE A 1 102 ? -13.960 -0.407 19.734 1.00 34.47 102 ILE A O 1
ATOM 789 N N . ARG A 1 103 ? -13.622 -2.383 20.756 1.00 37.41 103 ARG A N 1
ATOM 790 C CA . ARG A 1 103 ? -13.412 -1.944 22.136 1.00 37.41 103 ARG A CA 1
ATOM 791 C C . ARG A 1 103 ? -12.195 -2.676 22.663 1.00 37.41 103 ARG A C 1
ATOM 793 O O . ARG A 1 103 ? -12.090 -3.881 22.348 1.00 37.41 103 ARG A O 1
#

Radius of gyration: 14.28 Å; Cα contacts (8 Å, |Δi|>4): 113; chains: 1; bounding box: 36×35×36 Å

Solvent-accessible surface area (backbone atoms only — not comparable to full-atom values): 6618 Å² total; per-residue (Å²): 134,87,80,88,74,91,80,78,90,48,73,60,18,53,52,42,20,52,53,52,50,57,53,37,45,77,72,76,45,84,74,56,73,70,67,33,38,54,47,19,40,21,50,67,70,75,43,67,31,73,42,72,59,47,90,82,63,70,42,78,78,54,57,56,75,31,43,75,44,81,43,74,52,106,50,103,52,68,28,48,30,40,36,81,63,92,67,100,61,98,59,86,65,91,76,91,72,86,91,81,83,86,129

Mean predicted aligned error: 9.95 Å

pLDDT: mean 70.05, std 18.12, range [29.05, 90.62]

Organism: Halorhabdus utahensis (strain DSM 12940 / JCM 11049 / AX-2) (NCBI:txid519442)

InterPro domains:
  IPR029060 PIN-like domain superfamily [SSF88723] (6-66)